Protein AF-A0A7S2F5D4-F1 (afdb_monomer_lite)

Organism: NCBI:txid3111310

Structure (mmCIF, N/CA/C/O backbone):
data_AF-A0A7S2F5D4-F1
#
_entry.id   AF-A0A7S2F5D4-F1
#
loop_
_atom_site.group_PDB
_atom_site.id
_atom_site.type_symbol
_atom_site.label_atom_id
_atom_site.label_alt_id
_atom_site.label_comp_id
_atom_site.label_asym_id
_atom_site.label_entity_id
_atom_site.label_seq_id
_atom_site.pdbx_PDB_ins_code
_atom_site.Cartn_x
_atom_site.Cartn_y
_atom_site.Cartn_z
_atom_site.occupancy
_atom_site.B_iso_or_equiv
_atom_site.auth_seq_id
_atom_site.auth_comp_id
_atom_site.auth_asym_id
_atom_site.auth_atom_id
_atom_site.pdbx_PDB_model_num
ATOM 1 N N . LYS A 1 1 ? 2.726 1.985 -36.336 1.00 44.91 1 LYS A N 1
ATOM 2 C CA . LYS A 1 1 ? 2.774 2.052 -34.855 1.00 44.91 1 LYS A CA 1
ATOM 3 C C . LYS A 1 1 ? 4.055 1.355 -34.419 1.00 44.91 1 LYS A C 1
ATOM 5 O O . LYS A 1 1 ? 4.144 0.153 -34.620 1.00 44.91 1 LYS A O 1
ATOM 10 N N . GLN A 1 2 ? 5.075 2.090 -33.969 1.00 31.06 2 GLN A N 1
ATOM 11 C CA . GLN A 1 2 ? 6.293 1.465 -33.438 1.00 31.06 2 GLN A CA 1
ATOM 12 C C . GLN A 1 2 ? 5.941 0.692 -32.156 1.00 31.06 2 GLN A C 1
ATOM 14 O O . GLN A 1 2 ? 5.149 1.206 -31.362 1.00 31.06 2 GLN A O 1
ATOM 19 N N . PRO A 1 3 ? 6.473 -0.524 -31.949 1.00 37.97 3 PRO A N 1
ATOM 20 C CA . PRO A 1 3 ? 6.294 -1.237 -30.697 1.00 37.97 3 PRO A CA 1
ATOM 21 C C . PRO A 1 3 ? 7.061 -0.472 -29.620 1.00 37.97 3 PRO A C 1
ATOM 23 O O . PRO A 1 3 ? 8.285 -0.360 -29.665 1.00 37.97 3 PRO A O 1
ATOM 26 N N . GLN A 1 4 ? 6.330 0.113 -28.677 1.00 40.66 4 GLN A N 1
ATOM 27 C CA . GLN A 1 4 ? 6.920 0.734 -27.503 1.00 40.66 4 GLN A CA 1
ATOM 28 C C . GLN A 1 4 ? 7.524 -0.406 -26.676 1.00 40.66 4 GLN A C 1
ATOM 30 O O . GLN A 1 4 ? 6.803 -1.154 -26.017 1.00 40.66 4 GLN A O 1
ATOM 35 N N . VAL A 1 5 ? 8.839 -0.601 -26.783 1.00 44.00 5 VAL A N 1
ATOM 36 C CA . VAL A 1 5 ? 9.579 -1.523 -25.921 1.00 44.00 5 VAL A CA 1
ATOM 37 C C . VAL A 1 5 ? 9.419 -0.987 -24.503 1.00 44.00 5 VAL A C 1
ATOM 39 O O . VAL A 1 5 ? 10.073 -0.021 -24.115 1.00 44.00 5 VAL A O 1
ATOM 42 N N . ARG A 1 6 ? 8.479 -1.555 -23.742 1.00 57.03 6 ARG A N 1
ATOM 43 C CA . ARG A 1 6 ? 8.318 -1.252 -22.321 1.00 57.03 6 ARG A CA 1
ATOM 44 C C . ARG A 1 6 ? 9.524 -1.835 -21.601 1.00 57.03 6 ARG A C 1
ATOM 46 O O . ARG A 1 6 ? 9.552 -3.014 -21.266 1.00 57.03 6 ARG A O 1
ATOM 53 N N . VAL A 1 7 ? 10.549 -1.011 -21.432 1.00 59.66 7 VAL A N 1
ATOM 54 C CA . VAL A 1 7 ? 11.703 -1.347 -20.603 1.00 59.66 7 VAL A CA 1
ATOM 55 C C . VAL A 1 7 ? 11.215 -1.443 -19.163 1.00 59.66 7 VAL A C 1
ATOM 57 O O . VAL A 1 7 ? 10.698 -0.459 -18.632 1.00 59.66 7 VAL A O 1
ATOM 60 N N . ASP A 1 8 ? 11.386 -2.618 -18.561 1.00 81.62 8 ASP A N 1
ATOM 61 C CA . ASP A 1 8 ? 11.043 -2.900 -17.170 1.00 81.62 8 ASP A CA 1
ATOM 62 C C . ASP A 1 8 ? 11.695 -1.864 -16.233 1.00 81.62 8 ASP A C 1
ATOM 64 O O . ASP A 1 8 ? 12.920 -1.706 -16.197 1.00 81.62 8 ASP A O 1
ATOM 68 N N . VAL A 1 9 ? 10.873 -1.127 -15.479 1.00 86.69 9 VAL A N 1
ATOM 69 C CA . VAL A 1 9 ? 11.343 -0.120 -14.512 1.00 86.69 9 VAL A CA 1
ATOM 70 C C . VAL A 1 9 ? 12.231 -0.752 -13.438 1.00 86.69 9 VAL A C 1
ATOM 72 O O . VAL A 1 9 ? 13.132 -0.094 -12.917 1.00 86.69 9 VAL A O 1
ATOM 75 N N . TRP A 1 10 ? 12.055 -2.047 -13.161 1.00 88.88 10 TRP A N 1
ATOM 76 C CA . TRP A 1 10 ? 12.799 -2.776 -12.141 1.00 88.88 10 TRP A CA 1
ATOM 77 C C . TRP A 1 10 ? 14.218 -3.161 -12.539 1.00 88.88 10 TRP A C 1
ATOM 79 O O . TRP A 1 10 ? 14.948 -3.652 -11.677 1.00 88.88 10 TRP A O 1
ATOM 89 N N . THR A 1 11 ? 14.641 -2.989 -13.793 1.00 88.06 11 THR A N 1
ATOM 90 C CA . THR A 1 11 ? 16.012 -3.313 -14.242 1.00 88.06 11 THR A CA 1
ATOM 91 C C . THR A 1 11 ? 16.885 -2.080 -14.436 1.00 88.06 11 THR A C 1
ATOM 93 O O . THR A 1 11 ? 18.058 -2.214 -14.766 1.00 88.06 11 THR A O 1
ATOM 96 N N . ARG A 1 12 ? 16.341 -0.878 -14.225 1.00 87.88 12 ARG A N 1
ATOM 97 C CA . ARG A 1 12 ? 17.074 0.374 -14.425 1.00 87.88 12 ARG A CA 1
ATOM 98 C C . ARG A 1 12 ? 17.984 0.701 -13.245 1.00 87.88 12 ARG A C 1
ATOM 100 O O . ARG A 1 12 ? 17.710 0.311 -12.107 1.00 87.88 12 ARG A O 1
ATOM 107 N N . GLU A 1 13 ? 19.045 1.446 -13.542 1.00 90.25 13 GLU A N 1
ATOM 108 C CA . GLU A 1 13 ? 19.927 2.059 -12.540 1.00 90.25 13 GLU A CA 1
ATOM 109 C C . GLU A 1 13 ? 19.258 3.244 -11.842 1.00 90.25 13 GLU A C 1
ATOM 111 O O . GLU A 1 13 ? 19.449 3.479 -10.650 1.00 90.25 13 GLU A O 1
ATOM 116 N N . GLU A 1 14 ? 18.433 3.977 -12.586 1.00 92.50 14 GLU A N 1
ATOM 117 C CA . GLU A 1 14 ? 17.700 5.126 -12.087 1.00 92.50 14 GLU A CA 1
ATOM 118 C C . GLU A 1 14 ? 16.404 5.312 -12.885 1.00 92.50 14 GLU A C 1
ATOM 120 O O . GLU A 1 14 ? 16.357 5.057 -14.093 1.00 92.50 14 GLU A O 1
ATOM 125 N N . VAL A 1 15 ? 15.349 5.769 -12.214 1.00 94.12 15 VAL A N 1
ATOM 126 C CA . VAL A 1 15 ? 14.054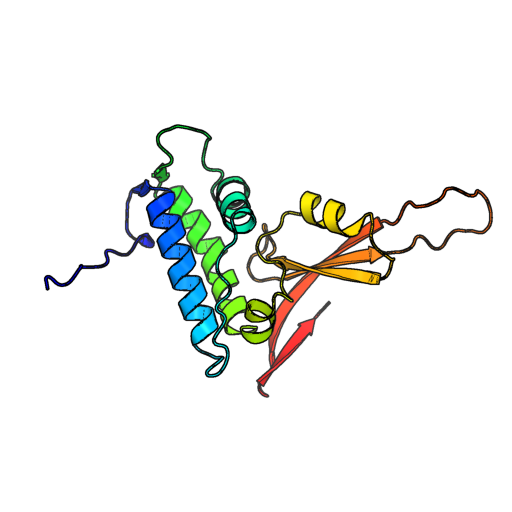 6.083 -12.832 1.00 94.12 15 VAL A CA 1
ATOM 127 C C . VAL A 1 15 ? 13.455 7.340 -12.202 1.00 94.12 15 VAL A C 1
ATOM 129 O O . VAL A 1 15 ? 13.732 7.649 -11.040 1.00 94.12 15 VAL A O 1
ATOM 132 N N . SER A 1 16 ? 12.650 8.102 -12.947 1.00 92.81 16 SER A N 1
ATOM 133 C CA . SER A 1 16 ? 11.879 9.186 -12.331 1.00 92.81 16 SER A CA 1
ATOM 134 C C . SER A 1 16 ? 10.774 8.616 -11.441 1.00 92.81 16 SER A C 1
ATOM 136 O O . SER A 1 16 ? 10.256 7.523 -11.677 1.00 92.81 16 SER A O 1
ATOM 138 N N . TRP A 1 17 ? 10.388 9.367 -10.413 1.00 93.06 17 TRP A N 1
ATOM 139 C CA . TRP A 1 17 ? 9.257 9.001 -9.565 1.00 93.06 17 TRP A CA 1
ATOM 140 C C . TRP A 1 17 ? 7.964 8.830 -10.368 1.00 93.06 17 TRP A C 1
ATOM 142 O O . TRP A 1 17 ? 7.188 7.922 -10.096 1.00 93.06 17 TRP A O 1
ATOM 152 N N . GLU A 1 18 ? 7.739 9.679 -11.366 1.00 91.88 18 GLU A N 1
ATOM 153 C CA . GLU A 1 18 ? 6.537 9.662 -12.195 1.00 91.88 18 GLU A CA 1
ATOM 154 C C . GLU A 1 18 ? 6.455 8.383 -13.038 1.00 91.88 18 GLU A C 1
ATOM 156 O O . GLU A 1 18 ? 5.402 7.753 -13.103 1.00 91.88 18 GLU A O 1
ATOM 161 N N . GLU A 1 19 ? 7.573 7.959 -13.631 1.00 92.12 19 GLU A N 1
ATOM 162 C CA . GLU A 1 19 ? 7.636 6.710 -14.391 1.00 92.12 19 GLU A CA 1
ATOM 163 C C . GLU A 1 19 ? 7.470 5.489 -13.477 1.00 92.12 19 GLU A C 1
ATOM 165 O O . GLU A 1 19 ? 6.733 4.561 -13.811 1.00 92.12 19 GLU A O 1
ATOM 170 N N . LEU A 1 20 ? 8.082 5.510 -12.289 1.00 94.19 20 LEU A N 1
ATOM 171 C CA . LEU A 1 20 ? 7.895 4.451 -11.301 1.00 94.19 20 LEU A CA 1
ATOM 172 C C . LEU A 1 20 ? 6.439 4.364 -10.823 1.00 94.19 20 LEU A C 1
ATOM 174 O O . LEU A 1 20 ? 5.887 3.272 -10.773 1.00 94.19 20 LEU A O 1
ATOM 178 N N . ALA A 1 21 ? 5.804 5.493 -10.500 1.00 93.12 21 ALA A N 1
ATOM 179 C CA . ALA A 1 21 ? 4.416 5.537 -10.040 1.00 93.12 21 ALA A CA 1
ATOM 180 C C . ALA A 1 21 ? 3.446 4.953 -11.078 1.00 93.12 21 ALA A C 1
ATOM 182 O O . ALA A 1 21 ? 2.535 4.211 -10.712 1.00 93.12 21 ALA A O 1
ATOM 183 N N . LEU A 1 22 ? 3.675 5.231 -12.366 1.00 91.75 22 LEU A N 1
ATOM 184 C CA . LEU A 1 22 ? 2.929 4.610 -13.462 1.00 91.75 22 LEU A CA 1
ATOM 185 C C . LEU A 1 22 ? 3.165 3.094 -13.520 1.00 91.75 22 LEU A C 1
ATOM 187 O O . LEU A 1 22 ? 2.205 2.336 -13.627 1.00 91.75 22 LEU A O 1
ATOM 191 N N . GLY A 1 23 ? 4.413 2.638 -13.382 1.00 93.00 23 GLY A N 1
ATOM 192 C CA . GLY A 1 23 ? 4.730 1.206 -13.340 1.00 93.00 23 GLY A CA 1
ATOM 193 C C . GLY A 1 23 ? 4.033 0.472 -12.188 1.00 93.00 23 GLY A C 1
ATOM 194 O O . GLY A 1 23 ? 3.410 -0.565 -12.404 1.00 93.00 23 GLY A O 1
ATOM 195 N N . LEU A 1 24 ? 4.060 1.046 -10.981 1.00 94.38 24 LEU A N 1
ATOM 196 C CA . LEU A 1 24 ? 3.367 0.497 -9.808 1.00 94.38 24 LEU A CA 1
ATOM 197 C C . LEU A 1 24 ? 1.853 0.419 -10.034 1.00 94.38 24 LEU A C 1
ATOM 199 O O . LEU A 1 24 ? 1.230 -0.600 -9.741 1.00 94.38 24 LEU A O 1
ATOM 203 N N . GLN A 1 25 ? 1.264 1.481 -10.588 1.00 92.31 25 GLN A N 1
ATOM 204 C CA . GLN A 1 25 ? -0.156 1.528 -10.921 1.00 92.31 25 GLN A CA 1
ATOM 205 C C . GLN A 1 25 ? -0.550 0.381 -11.860 1.00 92.31 25 GLN A C 1
ATOM 207 O O . GLN A 1 25 ? -1.551 -0.297 -11.636 1.00 92.31 25 GLN A O 1
ATOM 212 N N . GLU A 1 26 ? 0.244 0.142 -12.899 1.00 90.44 26 GLU A N 1
ATOM 213 C CA . GLU A 1 26 ? -0.023 -0.905 -13.881 1.00 90.44 26 GLU A CA 1
ATOM 214 C C . GLU A 1 26 ? 0.103 -2.315 -13.306 1.00 90.44 26 GLU A C 1
ATOM 216 O O . GLU A 1 26 ? -0.705 -3.183 -13.634 1.00 90.44 26 GLU A O 1
ATOM 221 N N . GLU A 1 27 ? 1.098 -2.563 -12.456 1.00 91.88 27 GLU A N 1
ATOM 222 C CA . GLU A 1 27 ? 1.245 -3.861 -11.793 1.00 91.88 27 GLU A CA 1
ATOM 223 C C . GLU A 1 27 ? 0.089 -4.156 -10.845 1.00 91.88 27 GLU A C 1
ATOM 225 O O . GLU A 1 27 ? -0.422 -5.275 -10.827 1.00 91.88 27 GLU A O 1
ATOM 230 N N . LEU A 1 28 ? -0.365 -3.147 -10.102 1.00 90.94 28 LEU A N 1
ATOM 231 C CA . LEU A 1 28 ? -1.496 -3.285 -9.194 1.00 90.94 28 LEU A CA 1
ATOM 232 C C . LEU A 1 28 ? -2.799 -3.574 -9.942 1.00 90.94 28 LEU A C 1
ATOM 234 O O . LEU A 1 28 ? -3.573 -4.441 -9.532 1.00 90.94 28 LEU A O 1
ATOM 238 N N . MET A 1 29 ? -3.029 -2.879 -11.061 1.00 87.56 29 MET A N 1
ATOM 239 C CA . MET A 1 29 ? -4.178 -3.148 -11.926 1.00 87.56 29 MET A CA 1
ATOM 240 C C . MET A 1 29 ? -4.148 -4.592 -12.416 1.00 87.56 29 MET A C 1
ATOM 242 O O . MET A 1 29 ? -5.099 -5.321 -12.155 1.00 87.56 29 MET A O 1
ATOM 246 N N . LYS A 1 30 ? -3.022 -5.050 -12.979 1.00 87.62 30 LYS A N 1
ATOM 247 C CA . LYS A 1 30 ? -2.865 -6.442 -13.433 1.00 87.62 30 LYS A CA 1
ATOM 248 C C . LYS A 1 30 ? -3.121 -7.460 -12.319 1.00 87.62 30 LYS A C 1
ATOM 250 O O . LYS A 1 30 ? -3.859 -8.417 -12.531 1.00 87.62 30 LYS A O 1
ATOM 255 N N . ALA A 1 31 ? -2.553 -7.243 -11.131 1.00 87.50 31 ALA A N 1
ATOM 256 C CA . ALA A 1 31 ? -2.739 -8.134 -9.983 1.00 87.50 31 ALA A CA 1
ATOM 257 C C . ALA A 1 31 ? -4.211 -8.231 -9.546 1.00 87.50 31 ALA A C 1
ATOM 259 O O . ALA A 1 31 ? -4.671 -9.288 -9.125 1.00 87.50 31 ALA A O 1
ATOM 260 N N . SER A 1 32 ? -4.959 -7.134 -9.667 1.00 83.06 32 SER A N 1
ATOM 261 C CA . SER A 1 32 ? -6.368 -7.073 -9.267 1.00 83.06 32 SER A CA 1
ATOM 262 C C . SER A 1 32 ? -7.366 -7.475 -10.369 1.00 83.06 32 SER A C 1
ATOM 264 O O . SER A 1 32 ? -8.491 -7.859 -10.057 1.00 83.06 32 SER A O 1
ATOM 266 N N . GLU A 1 33 ? -6.966 -7.409 -11.643 1.00 77.50 33 GLU A N 1
ATOM 267 C CA . GLU A 1 33 ? -7.759 -7.806 -12.819 1.00 77.50 33 GLU A CA 1
ATOM 268 C C . GLU A 1 33 ? -7.831 -9.321 -13.007 1.00 77.50 33 GLU A C 1
ATOM 270 O O . GLU A 1 33 ? -8.839 -9.831 -13.495 1.00 77.50 33 GLU A O 1
ATOM 275 N N . GLN A 1 34 ? -6.785 -10.048 -12.601 1.00 62.41 34 GLN A N 1
ATOM 276 C CA . GLN A 1 34 ? -6.632 -11.483 -12.864 1.00 62.41 34 GLN A CA 1
ATOM 277 C C . GLN A 1 34 ? -7.794 -12.342 -12.314 1.00 62.41 34 GLN A C 1
ATOM 279 O O . GLN A 1 34 ? -7.956 -13.492 -12.725 1.00 62.41 34 GLN A O 1
ATOM 284 N N . THR A 1 35 ? -8.629 -11.788 -11.429 1.00 55.75 35 THR A N 1
ATOM 285 C CA . THR A 1 35 ? -9.586 -12.561 -10.627 1.00 55.75 35 THR A CA 1
ATOM 286 C C . THR A 1 35 ? -11.020 -12.006 -10.629 1.00 55.75 35 THR A C 1
ATOM 288 O O . THR A 1 35 ? -11.932 -12.718 -10.218 1.00 55.75 35 THR A O 1
ATOM 291 N N . VAL A 1 36 ? -11.275 -10.776 -11.100 1.00 57.50 36 VAL A N 1
ATOM 292 C CA . VAL A 1 36 ? -12.625 -10.168 -11.082 1.00 57.50 36 VAL A CA 1
ATOM 293 C C . VAL A 1 36 ? -13.037 -9.778 -12.501 1.00 57.50 36 VAL A C 1
ATOM 295 O O . VAL A 1 36 ? -12.731 -8.687 -12.968 1.00 57.50 36 VAL A O 1
ATOM 298 N N . ARG A 1 37 ? -13.747 -10.677 -13.195 1.00 56.31 37 ARG A N 1
ATOM 299 C CA . ARG A 1 37 ? -14.207 -10.464 -14.583 1.00 56.31 37 ARG A CA 1
ATOM 300 C C . ARG A 1 37 ? -15.284 -9.377 -14.734 1.00 56.31 37 ARG A C 1
ATOM 302 O O . ARG A 1 37 ? -15.452 -8.866 -15.836 1.00 56.31 37 ARG A O 1
ATOM 309 N N . ASP A 1 38 ? -15.957 -8.993 -13.644 1.00 54.47 38 ASP A N 1
ATOM 310 C CA . ASP A 1 38 ? -17.217 -8.233 -13.719 1.00 54.47 38 ASP A CA 1
ATOM 311 C C . ASP A 1 38 ? -17.186 -6.821 -13.099 1.00 54.47 38 ASP A C 1
ATOM 313 O O . ASP A 1 38 ? -18.153 -6.067 -13.237 1.00 54.47 38 ASP A O 1
ATOM 317 N N . SER A 1 39 ? -16.088 -6.399 -12.460 1.00 54.53 39 SER A N 1
ATOM 318 C CA . SER A 1 39 ? -15.989 -5.035 -11.916 1.00 54.53 39 SER A CA 1
ATOM 319 C C . SER A 1 39 ? -15.444 -4.065 -12.960 1.00 54.53 39 SER A C 1
ATOM 321 O O . SER A 1 39 ? -14.254 -4.050 -13.249 1.00 54.53 39 SER A O 1
ATOM 323 N N . LYS A 1 40 ? -16.312 -3.185 -13.474 1.00 56.78 40 LYS A N 1
ATOM 324 C CA . LYS A 1 40 ? -15.930 -2.057 -14.351 1.00 56.78 40 LYS A CA 1
ATOM 325 C C . LYS A 1 40 ? -15.131 -0.956 -13.640 1.00 56.78 40 LYS A C 1
ATOM 327 O O . LYS A 1 40 ? -14.603 -0.065 -14.299 1.00 56.78 40 LYS A O 1
ATOM 332 N N . ALA A 1 41 ? -15.090 -0.972 -12.310 1.00 59.75 41 ALA A N 1
ATOM 333 C CA . ALA A 1 41 ? -14.341 -0.009 -11.518 1.00 59.75 41 ALA A CA 1
ATOM 334 C C . ALA A 1 41 ? -13.019 -0.642 -11.081 1.00 59.75 41 ALA A C 1
ATOM 336 O O . ALA A 1 41 ? -13.026 -1.575 -10.282 1.00 59.75 41 ALA A O 1
ATOM 337 N N . HIS A 1 42 ? -11.910 -0.118 -11.607 1.00 70.38 42 HIS A N 1
ATOM 338 C CA . HIS A 1 42 ? -10.569 -0.461 -11.151 1.00 70.38 42 HIS A CA 1
ATOM 339 C C . HIS A 1 42 ? -10.119 0.553 -10.107 1.00 70.38 42 HIS A C 1
ATOM 341 O O . HIS A 1 42 ? -10.060 1.756 -10.368 1.00 70.38 42 HIS A O 1
ATOM 347 N N . ARG A 1 43 ? -9.764 0.070 -8.922 1.00 83.94 43 ARG A N 1
ATOM 348 C CA . ARG A 1 43 ? -9.116 0.882 -7.909 1.00 83.94 43 ARG A CA 1
ATOM 349 C C . ARG A 1 43 ? -7.654 1.115 -8.278 1.00 83.94 43 ARG A C 1
ATOM 351 O O . ARG A 1 43 ? -6.853 0.180 -8.320 1.00 83.94 43 ARG A O 1
ATOM 358 N N . SER A 1 44 ? -7.315 2.383 -8.480 1.00 88.00 44 SER A N 1
ATOM 359 C CA . SER A 1 44 ? -5.945 2.856 -8.640 1.00 88.00 44 SER A CA 1
ATOM 360 C C . SER A 1 44 ? -5.272 3.177 -7.306 1.00 88.00 44 SER A C 1
ATOM 362 O O . SER A 1 44 ? -5.934 3.353 -6.281 1.00 88.00 44 SER A O 1
ATOM 364 N N . LEU A 1 45 ? -3.946 3.306 -7.336 1.00 91.75 45 LEU A N 1
ATOM 365 C CA . LEU A 1 45 ? -3.184 3.963 -6.285 1.00 91.75 45 LEU A CA 1
ATOM 366 C C . LEU A 1 45 ? -3.676 5.401 -6.147 1.00 91.75 45 LEU A C 1
ATOM 368 O O . LEU A 1 45 ? -3.712 6.172 -7.108 1.00 91.75 45 LEU A O 1
ATOM 372 N N . SER A 1 46 ? -4.064 5.761 -4.933 1.00 92.44 46 SER A N 1
ATOM 373 C CA . SER A 1 46 ? -4.388 7.134 -4.581 1.00 92.44 46 SER A CA 1
ATOM 374 C C . SER A 1 46 ? -3.113 7.959 -4.379 1.00 92.44 46 SER A C 1
ATOM 376 O O . SER A 1 46 ? -2.006 7.436 -4.224 1.00 92.44 46 SER A O 1
ATOM 378 N N . LEU A 1 47 ? -3.262 9.284 -4.303 1.00 91.94 47 LEU A N 1
ATOM 379 C CA . LEU A 1 47 ? -2.155 10.166 -3.928 1.00 91.94 47 LEU A CA 1
ATOM 380 C C . LEU A 1 47 ? -1.591 9.820 -2.538 1.00 91.94 47 LEU A C 1
ATOM 382 O O . LEU A 1 47 ? -0.388 9.947 -2.314 1.00 91.94 47 LEU A O 1
ATOM 386 N N . GLN A 1 48 ? -2.443 9.367 -1.614 1.00 93.56 48 GLN A N 1
ATOM 387 C CA . GLN A 1 48 ? -2.020 8.901 -0.295 1.00 93.56 48 GLN A CA 1
ATOM 388 C C . GLN A 1 48 ? -1.109 7.678 -0.415 1.00 93.56 48 GLN A C 1
ATOM 390 O O . GLN A 1 48 ? -0.036 7.661 0.187 1.00 93.56 48 GLN A O 1
ATOM 395 N N . ASP A 1 49 ? -1.498 6.704 -1.237 1.00 94.75 49 ASP A N 1
ATOM 396 C CA . ASP A 1 49 ? -0.722 5.484 -1.436 1.00 94.75 49 ASP A CA 1
ATOM 397 C C . ASP A 1 49 ? 0.668 5.791 -2.010 1.00 94.75 49 ASP A C 1
ATOM 399 O O . ASP A 1 49 ? 1.701 5.361 -1.491 1.00 94.75 49 ASP A O 1
ATOM 403 N N . LEU A 1 50 ? 0.695 6.633 -3.043 1.00 94.38 50 LEU A N 1
ATOM 404 C CA . LEU A 1 50 ? 1.919 7.114 -3.674 1.00 94.38 50 LEU A CA 1
ATOM 405 C C . LEU A 1 50 ? 2.807 7.885 -2.688 1.00 94.38 50 LEU A C 1
ATOM 407 O O . LEU A 1 50 ? 4.023 7.688 -2.660 1.00 94.38 50 LEU A O 1
ATOM 411 N N . ASN A 1 51 ? 2.221 8.730 -1.838 1.00 93.12 51 ASN A N 1
ATOM 412 C CA . ASN A 1 51 ? 2.963 9.451 -0.805 1.00 93.12 51 ASN A CA 1
ATOM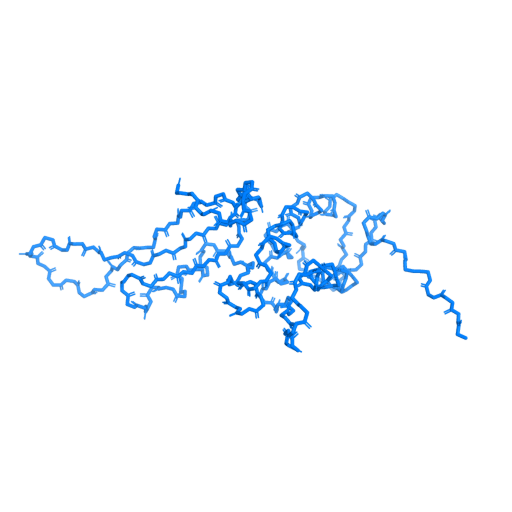 413 C C . ASN A 1 51 ? 3.539 8.514 0.259 1.00 93.12 51 ASN A C 1
ATOM 415 O O . ASN A 1 51 ? 4.677 8.726 0.691 1.00 93.12 51 ASN A O 1
ATOM 419 N N . PHE A 1 52 ? 2.799 7.482 0.663 1.00 94.88 52 PHE A N 1
ATOM 420 C CA . PHE A 1 52 ? 3.289 6.475 1.595 1.00 94.88 52 PHE A CA 1
ATOM 421 C C . PHE A 1 52 ? 4.496 5.738 1.011 1.00 94.88 52 PHE A C 1
ATOM 423 O O . PHE A 1 52 ? 5.549 5.704 1.644 1.00 94.88 52 PHE A O 1
ATOM 430 N N . ILE A 1 53 ? 4.392 5.230 -0.221 1.00 95.31 53 ILE A N 1
ATOM 431 C CA . ILE A 1 53 ? 5.501 4.541 -0.895 1.00 95.31 53 ILE A CA 1
ATOM 432 C C . ILE A 1 53 ? 6.721 5.459 -0.963 1.00 95.31 53 ILE A C 1
ATOM 434 O O . ILE A 1 53 ? 7.813 5.094 -0.519 1.00 95.31 53 ILE A O 1
ATOM 438 N N . ARG A 1 54 ? 6.516 6.686 -1.450 1.00 93.88 54 ARG A N 1
ATOM 439 C CA . ARG A 1 54 ? 7.577 7.677 -1.619 1.00 93.88 54 ARG A CA 1
ATOM 440 C C . ARG A 1 54 ? 8.304 7.977 -0.313 1.00 93.88 54 ARG A C 1
ATOM 442 O O . ARG A 1 54 ? 9.525 8.044 -0.304 1.00 93.88 54 ARG A O 1
ATOM 449 N N . THR A 1 55 ? 7.571 8.189 0.776 1.00 92.50 55 THR A N 1
ATOM 450 C CA . THR A 1 55 ? 8.147 8.727 2.020 1.00 92.50 55 THR A CA 1
ATOM 451 C C . THR A 1 55 ? 8.523 7.661 3.040 1.00 92.50 55 THR A C 1
ATOM 453 O O . THR A 1 55 ? 9.461 7.872 3.801 1.00 92.50 55 THR A O 1
ATOM 456 N N . LYS A 1 56 ? 7.822 6.524 3.071 1.00 92.44 56 LYS A N 1
ATOM 457 C CA . LYS A 1 56 ? 8.024 5.473 4.078 1.00 92.44 56 LYS A CA 1
ATOM 458 C C . LYS A 1 56 ? 8.803 4.281 3.546 1.00 92.44 56 LYS A C 1
ATOM 460 O O . LYS A 1 56 ? 9.568 3.696 4.304 1.00 92.44 56 LYS A O 1
ATOM 465 N N . ILE A 1 57 ? 8.625 3.933 2.271 1.00 93.06 57 ILE A N 1
ATOM 466 C CA . ILE A 1 57 ? 9.245 2.731 1.699 1.00 93.06 57 ILE A CA 1
ATOM 467 C C . ILE A 1 57 ? 10.591 3.064 1.066 1.00 93.06 57 ILE A C 1
ATOM 469 O O . ILE A 1 57 ? 11.606 2.503 1.465 1.00 93.06 57 ILE A O 1
ATOM 473 N N . ILE A 1 58 ? 10.617 4.006 0.120 1.00 93.44 58 ILE A N 1
ATOM 474 C CA . ILE A 1 58 ? 11.866 4.396 -0.558 1.00 93.44 58 ILE A CA 1
ATOM 475 C C . ILE A 1 58 ? 12.538 5.629 0.044 1.00 93.44 58 ILE A C 1
ATOM 477 O O . ILE A 1 58 ? 13.677 5.916 -0.307 1.00 93.44 58 ILE A O 1
ATOM 481 N N . GLN A 1 59 ? 11.841 6.349 0.932 1.00 92.00 59 GLN A N 1
ATOM 482 C CA . GLN A 1 59 ? 12.337 7.558 1.606 1.00 92.00 59 GLN A CA 1
ATOM 483 C C . GLN A 1 59 ? 12.937 8.573 0.619 1.00 92.00 59 GLN A C 1
ATOM 485 O O . GLN A 1 59 ? 14.006 9.140 0.835 1.00 92.00 59 GLN A O 1
ATOM 490 N N . LEU A 1 60 ? 12.243 8.775 -0.503 1.00 90.81 60 LEU A N 1
ATOM 491 C CA . LEU A 1 60 ? 12.696 9.637 -1.581 1.00 90.81 60 LEU A CA 1
ATOM 492 C C . LEU A 1 60 ? 12.780 11.090 -1.081 1.00 90.81 60 LEU A C 1
ATOM 494 O O . LEU A 1 60 ? 11.760 11.629 -0.631 1.00 90.81 60 LEU A O 1
ATOM 498 N N . PRO A 1 61 ? 13.949 11.747 -1.189 1.00 85.38 61 PRO A N 1
ATOM 499 C CA . PRO A 1 61 ? 14.112 13.122 -0.744 1.00 85.38 61 PRO A CA 1
ATOM 500 C C . PRO A 1 61 ? 13.173 14.088 -1.467 1.00 85.38 61 PRO A C 1
ATOM 502 O O . PRO A 1 61 ? 12.855 13.931 -2.651 1.00 85.38 61 PRO A O 1
ATOM 505 N N . ALA A 1 62 ? 12.758 15.137 -0.759 1.00 81.44 62 ALA A N 1
ATOM 506 C CA . ALA A 1 62 ? 12.071 16.255 -1.386 1.00 81.44 62 ALA A CA 1
ATOM 507 C C . ALA A 1 62 ? 13.032 16.980 -2.342 1.00 81.44 62 ALA A C 1
ATOM 509 O O . ALA A 1 62 ? 14.177 17.259 -1.997 1.00 81.44 62 ALA A O 1
ATOM 510 N N . GLY A 1 63 ? 12.568 17.299 -3.550 1.00 76.12 63 GLY A N 1
ATOM 511 C CA . GLY A 1 63 ? 13.378 18.033 -4.514 1.00 76.12 63 GLY A CA 1
ATOM 512 C C . GLY A 1 63 ? 12.771 18.089 -5.916 1.00 76.12 63 GLY A C 1
ATOM 513 O O . GLY A 1 63 ? 11.785 17.397 -6.195 1.00 76.12 63 GLY A O 1
ATOM 514 N N . PRO A 1 64 ? 13.356 18.915 -6.801 1.00 68.06 64 PRO A N 1
ATOM 515 C CA . PRO A 1 64 ? 12.881 19.111 -8.171 1.00 68.06 64 PRO A CA 1
ATOM 516 C C . PRO A 1 64 ? 13.217 17.935 -9.099 1.00 68.06 64 PRO A C 1
ATOM 518 O O . PRO A 1 64 ? 12.533 17.725 -10.094 1.00 68.06 64 PRO A O 1
ATOM 521 N N . ARG A 1 65 ? 14.248 17.141 -8.779 1.00 67.25 65 ARG A N 1
ATOM 522 C CA . ARG A 1 65 ? 14.624 15.926 -9.518 1.00 67.25 65 ARG A CA 1
ATOM 523 C C . ARG A 1 65 ? 14.375 14.705 -8.641 1.00 67.25 65 ARG A C 1
ATOM 525 O O . ARG A 1 65 ? 15.272 14.216 -7.966 1.00 67.25 65 ARG A O 1
ATOM 532 N N . ARG A 1 66 ? 13.125 14.246 -8.632 1.00 83.62 66 ARG A N 1
ATOM 533 C CA . ARG A 1 66 ? 12.671 13.064 -7.889 1.00 83.62 66 ARG A CA 1
ATOM 534 C C . ARG A 1 66 ? 13.111 11.805 -8.623 1.00 83.62 66 ARG A C 1
ATOM 536 O O . ARG A 1 66 ? 12.348 11.240 -9.403 1.00 83.62 66 ARG A O 1
ATOM 543 N N . ARG A 1 67 ? 14.367 11.415 -8.431 1.00 91.31 67 ARG A N 1
ATOM 544 C CA . ARG A 1 67 ? 14.918 10.211 -9.046 1.00 91.31 67 ARG A CA 1
ATOM 545 C C . ARG A 1 67 ? 15.123 9.111 -8.025 1.00 91.31 67 ARG A C 1
ATOM 547 O O . ARG A 1 67 ? 15.589 9.357 -6.919 1.00 91.31 67 ARG A O 1
ATOM 554 N N . VAL A 1 68 ? 14.729 7.909 -8.415 1.00 93.31 68 VAL A N 1
ATOM 555 C CA . VAL A 1 68 ? 14.766 6.707 -7.592 1.00 93.31 68 VAL A CA 1
ATOM 556 C C . VAL A 1 68 ? 15.955 5.880 -8.050 1.00 93.31 68 VAL A C 1
ATOM 558 O O . VAL A 1 68 ? 16.008 5.453 -9.203 1.00 93.31 68 VAL A O 1
ATOM 561 N N . SER A 1 69 ? 16.917 5.687 -7.153 1.00 94.12 69 SER A N 1
ATOM 562 C CA . SER A 1 69 ? 18.124 4.911 -7.430 1.00 94.12 69 SER A CA 1
ATOM 563 C C . SER A 1 69 ? 17.841 3.409 -7.479 1.00 94.12 69 SER A C 1
ATOM 565 O O . SER A 1 69 ? 16.836 2.920 -6.953 1.00 94.12 69 SER A O 1
ATOM 567 N N . ARG A 1 70 ? 18.794 2.645 -8.016 1.00 93.69 70 ARG A N 1
ATOM 568 C CA . ARG A 1 70 ? 18.791 1.178 -7.998 1.00 93.69 70 ARG A CA 1
ATOM 569 C C . ARG A 1 70 ? 18.520 0.590 -6.613 1.00 93.69 70 ARG A C 1
ATOM 571 O O . ARG A 1 70 ? 17.708 -0.322 -6.482 1.00 93.69 70 ARG A O 1
ATOM 578 N N . SER A 1 71 ? 19.173 1.109 -5.572 1.00 93.88 71 SER A N 1
ATOM 579 C CA . SER A 1 71 ? 19.011 0.606 -4.201 1.00 93.88 71 SER A CA 1
ATOM 580 C C . SER A 1 71 ? 17.599 0.844 -3.663 1.00 93.88 71 SER A C 1
ATOM 582 O O . SER A 1 71 ? 17.014 -0.055 -3.059 1.00 93.88 71 SER A O 1
ATOM 584 N N . MET A 1 72 ? 17.015 2.010 -3.951 1.00 95.38 72 MET A N 1
ATOM 585 C CA . MET A 1 72 ? 15.623 2.316 -3.618 1.00 95.38 72 MET A CA 1
ATOM 586 C C . MET A 1 72 ? 14.645 1.427 -4.394 1.00 95.38 72 MET A C 1
ATOM 588 O O . MET A 1 72 ? 13.679 0.942 -3.812 1.00 95.38 72 MET A O 1
ATOM 592 N N . LEU A 1 73 ? 14.907 1.157 -5.679 1.00 95.56 73 LEU A N 1
ATOM 593 C CA . LEU A 1 73 ? 14.096 0.239 -6.486 1.00 95.56 73 LEU A CA 1
ATOM 594 C C . LEU A 1 73 ? 14.123 -1.188 -5.938 1.00 95.56 73 LEU A C 1
ATOM 596 O O . LEU A 1 73 ? 13.080 -1.833 -5.868 1.00 95.56 73 LEU A O 1
ATOM 600 N N . VAL A 1 74 ? 15.289 -1.679 -5.514 1.00 94.06 74 VAL A N 1
ATOM 601 C CA . VAL A 1 74 ? 15.419 -3.007 -4.895 1.00 94.06 74 VAL A CA 1
ATOM 602 C C . VAL A 1 74 ? 14.651 -3.068 -3.572 1.00 94.06 74 VAL A C 1
ATOM 604 O O . VAL A 1 74 ? 13.903 -4.021 -3.346 1.00 94.06 74 VAL A O 1
ATOM 607 N N . ALA A 1 75 ? 14.786 -2.044 -2.722 1.00 94.50 75 ALA A N 1
ATOM 608 C CA . ALA A 1 75 ? 14.043 -1.950 -1.466 1.00 94.50 75 ALA A CA 1
ATOM 609 C C . ALA A 1 75 ? 12.526 -1.923 -1.707 1.00 94.50 75 ALA A C 1
ATOM 611 O O . ALA A 1 75 ? 11.783 -2.682 -1.081 1.00 94.50 75 ALA A O 1
ATOM 612 N N . LEU A 1 76 ? 12.076 -1.119 -2.675 1.00 96.50 76 LEU A N 1
ATOM 613 C CA . LEU A 1 76 ? 10.678 -1.062 -3.072 1.00 96.50 76 LEU A CA 1
ATOM 614 C C . LEU A 1 76 ? 10.185 -2.398 -3.600 1.00 96.50 76 LEU A C 1
ATOM 616 O O . LEU A 1 76 ? 9.152 -2.861 -3.146 1.00 96.50 76 LEU A O 1
ATOM 620 N N . LYS A 1 77 ? 10.908 -3.042 -4.519 1.00 95.56 77 LYS A N 1
ATOM 621 C CA . LYS A 1 77 ? 10.486 -4.314 -5.118 1.00 95.56 77 LYS A CA 1
ATOM 622 C C . LYS A 1 77 ? 10.298 -5.401 -4.062 1.00 95.56 77 LYS A C 1
ATOM 624 O O . LYS A 1 77 ? 9.325 -6.156 -4.122 1.00 95.56 77 LYS A O 1
ATOM 629 N N . LYS A 1 78 ? 11.192 -5.446 -3.067 1.00 95.25 78 LYS A N 1
ATOM 630 C CA . LYS A 1 78 ? 11.093 -6.357 -1.918 1.00 95.25 78 LYS A CA 1
ATOM 631 C C . LYS A 1 78 ? 9.825 -6.108 -1.095 1.00 95.25 78 LYS A C 1
ATOM 633 O O . LYS A 1 78 ? 9.226 -7.066 -0.618 1.00 95.25 78 LYS A O 1
ATOM 638 N N . TRP A 1 79 ? 9.412 -4.849 -0.948 1.00 96.19 79 TRP A N 1
ATOM 639 C CA . TRP A 1 79 ? 8.172 -4.481 -0.259 1.00 96.19 79 TRP A CA 1
ATOM 640 C C . TRP A 1 79 ? 6.916 -4.668 -1.125 1.00 96.19 79 TRP A C 1
ATOM 642 O O . TRP A 1 79 ? 5.875 -5.093 -0.641 1.00 96.19 79 TRP A O 1
ATOM 652 N N . TRP A 1 80 ? 7.016 -4.390 -2.419 1.00 96.50 80 TRP A N 1
ATOM 653 C CA . TRP A 1 80 ? 5.905 -4.351 -3.361 1.00 96.50 80 TRP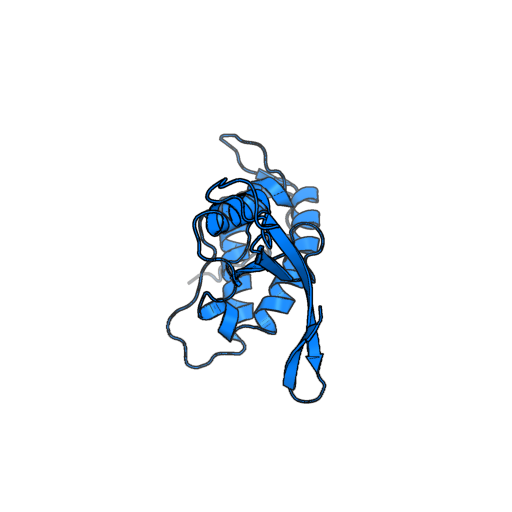 A CA 1
ATOM 654 C C . TRP A 1 80 ? 5.427 -5.743 -3.780 1.00 96.50 80 TRP A C 1
ATOM 656 O O . TRP A 1 80 ? 4.229 -5.979 -3.895 1.00 96.50 80 TRP A O 1
ATOM 666 N N . THR A 1 81 ? 6.352 -6.690 -3.957 1.00 95.56 81 THR A N 1
ATOM 667 C CA . THR A 1 81 ? 6.011 -8.046 -4.423 1.00 95.56 81 THR A CA 1
ATOM 668 C C . THR A 1 81 ? 5.016 -8.750 -3.484 1.00 95.56 81 THR A C 1
ATOM 670 O O . THR A 1 81 ? 3.996 -9.229 -3.976 1.00 95.56 81 THR A O 1
ATOM 673 N N . PRO A 1 82 ? 5.211 -8.774 -2.147 1.00 94.94 82 PRO A N 1
ATOM 674 C CA . PRO A 1 82 ? 4.225 -9.371 -1.241 1.00 94.94 82 PRO A CA 1
ATOM 675 C C . PRO A 1 82 ? 2.881 -8.627 -1.220 1.00 94.94 82 PRO A C 1
ATOM 677 O O . PRO A 1 82 ? 1.835 -9.259 -1.100 1.00 94.94 82 PRO A O 1
ATOM 680 N N . VAL A 1 83 ? 2.889 -7.302 -1.403 1.00 95.00 83 VAL A N 1
ATOM 681 C CA . VAL A 1 83 ? 1.660 -6.499 -1.505 1.00 95.00 83 VAL A CA 1
ATOM 682 C C . VAL A 1 83 ? 0.837 -6.912 -2.723 1.00 95.00 83 VAL A C 1
ATOM 684 O O . VAL A 1 83 ? -0.368 -7.132 -2.596 1.00 95.00 83 VAL A O 1
ATOM 687 N N . LEU A 1 84 ? 1.475 -7.090 -3.886 1.00 94.00 84 LEU A N 1
ATOM 688 C CA . LEU A 1 84 ? 0.799 -7.607 -5.079 1.00 94.00 84 LEU A CA 1
ATOM 689 C C . LEU A 1 84 ? 0.237 -9.014 -4.853 1.00 94.00 84 LEU A C 1
ATOM 691 O O . LEU A 1 84 ? -0.868 -9.303 -5.314 1.00 94.00 84 LEU A O 1
ATOM 695 N N . SER A 1 85 ? 0.949 -9.873 -4.117 1.00 92.75 85 SER A N 1
ATOM 696 C CA . SER A 1 85 ? 0.436 -11.199 -3.756 1.00 92.75 85 SER A CA 1
ATOM 697 C C . SER A 1 85 ? -0.861 -11.092 -2.955 1.00 92.75 85 SER A C 1
ATOM 699 O O . SER A 1 85 ? -1.843 -11.733 -3.316 1.00 92.75 85 SER A O 1
ATOM 701 N N . ILE A 1 86 ? -0.921 -10.230 -1.933 1.00 92.31 86 ILE A N 1
ATOM 702 C CA . ILE A 1 86 ? -2.154 -10.013 -1.158 1.00 92.31 86 ILE A CA 1
ATOM 703 C C . ILE A 1 86 ? -3.282 -9.490 -2.053 1.00 92.31 86 ILE A C 1
ATOM 705 O O . ILE A 1 86 ? -4.405 -9.970 -1.948 1.00 92.31 86 ILE A O 1
ATOM 709 N N . VAL A 1 87 ? -3.006 -8.538 -2.948 1.00 91.88 87 VAL A N 1
ATOM 710 C CA . VAL A 1 87 ? -4.021 -7.997 -3.875 1.00 91.88 87 VAL A CA 1
ATOM 711 C C . VAL A 1 87 ? -4.546 -9.074 -4.821 1.00 91.88 87 VAL A C 1
ATOM 713 O O . VAL A 1 87 ? -5.741 -9.110 -5.095 1.00 91.88 87 VAL A O 1
ATOM 716 N N . THR A 1 88 ? -3.680 -9.985 -5.264 1.00 90.12 88 THR A N 1
ATOM 717 C CA . THR A 1 88 ? -4.070 -11.134 -6.094 1.00 90.12 88 THR A CA 1
ATOM 718 C C . THR A 1 88 ? -4.970 -12.109 -5.325 1.00 90.12 88 THR A C 1
ATOM 720 O O . THR A 1 88 ? -5.894 -12.677 -5.906 1.00 90.12 88 THR A O 1
ATOM 723 N N . LEU A 1 89 ? -4.729 -12.287 -4.019 1.00 89.56 89 LEU A N 1
ATOM 724 C CA . LEU A 1 89 ? -5.536 -13.141 -3.135 1.00 89.56 89 LEU A CA 1
ATOM 725 C C . LEU A 1 89 ? -6.850 -12.489 -2.686 1.00 89.56 89 LEU A C 1
ATOM 727 O O . LEU A 1 89 ? -7.849 -13.179 -2.497 1.00 89.56 89 LEU A O 1
ATOM 731 N N . LEU A 1 90 ? -6.860 -11.165 -2.525 1.00 88.88 90 LEU A N 1
ATOM 732 C CA . LEU A 1 90 ? -8.001 -10.365 -2.074 1.00 88.88 90 LEU A CA 1
ATOM 733 C C . LEU A 1 90 ? -8.409 -9.290 -3.102 1.00 88.88 90 LEU A C 1
ATOM 735 O O . LEU A 1 90 ? -8.542 -8.111 -2.752 1.00 88.88 90 LEU A O 1
ATOM 739 N N . PRO A 1 91 ? -8.668 -9.663 -4.366 1.00 87.62 91 PRO A N 1
ATOM 740 C CA . PRO A 1 91 ? -8.917 -8.695 -5.427 1.00 87.62 91 PRO A CA 1
ATOM 741 C C . PRO A 1 91 ? -10.279 -8.020 -5.242 1.00 87.62 91 PRO A C 1
ATOM 743 O O . PRO A 1 91 ? -10.391 -6.815 -5.439 1.00 87.62 91 PRO A O 1
ATOM 746 N N . GLY A 1 92 ? -11.295 -8.751 -4.766 1.00 86.62 92 GLY A N 1
ATOM 747 C CA . GLY A 1 92 ? -12.602 -8.191 -4.406 1.00 86.62 92 GLY A CA 1
ATOM 748 C C . GLY A 1 92 ? -12.500 -7.119 -3.311 1.00 86.62 92 GLY A C 1
ATOM 749 O O . GLY A 1 92 ? -12.826 -5.962 -3.582 1.00 86.62 92 GLY A O 1
ATOM 750 N N . PRO A 1 93 ? -11.985 -7.450 -2.109 1.00 89.56 93 PRO A N 1
ATOM 751 C CA . PRO A 1 93 ? -11.798 -6.473 -1.034 1.00 89.56 93 PRO A CA 1
ATOM 752 C C . PRO A 1 93 ? -10.920 -5.272 -1.411 1.00 89.56 93 PRO A C 1
ATOM 754 O O . PRO A 1 93 ? -11.186 -4.152 -0.969 1.00 89.56 93 PRO A O 1
ATOM 757 N N . TRP A 1 94 ? -9.896 -5.469 -2.250 1.00 90.00 94 TRP A N 1
ATOM 758 C CA . TRP A 1 94 ? -9.108 -4.366 -2.803 1.00 90.00 94 TRP A CA 1
ATOM 759 C C . TRP A 1 94 ? -9.960 -3.439 -3.685 1.00 90.00 94 TRP A C 1
ATOM 761 O O . TRP A 1 94 ? -9.992 -2.229 -3.444 1.00 90.00 94 TRP A O 1
ATOM 771 N N . GLN A 1 95 ? -10.667 -3.999 -4.674 1.00 88.06 95 GLN A N 1
ATOM 772 C CA . GLN A 1 95 ? -11.476 -3.255 -5.648 1.00 88.06 95 GLN A CA 1
ATOM 773 C C . GLN A 1 95 ? -12.673 -2.540 -5.006 1.00 88.06 95 GLN A C 1
ATOM 775 O O . GLN A 1 95 ? -13.046 -1.442 -5.414 1.00 88.06 95 GLN A O 1
ATOM 780 N N . GLN A 1 96 ? -13.248 -3.132 -3.960 1.00 87.81 96 GLN A N 1
ATOM 781 C CA . GLN A 1 96 ? -14.383 -2.588 -3.211 1.00 87.81 96 GLN A CA 1
ATOM 782 C C . GLN A 1 96 ? -13.971 -1.623 -2.088 1.00 87.81 96 GLN A C 1
ATOM 784 O O . GLN A 1 96 ? -14.806 -1.268 -1.261 1.00 87.81 96 GLN A O 1
ATOM 789 N N . TRP A 1 97 ? -12.701 -1.199 -2.037 1.00 88.75 97 TRP A N 1
ATOM 790 C CA . TRP A 1 97 ? -12.175 -0.259 -1.033 1.00 88.75 97 TRP A CA 1
ATOM 791 C C . TRP A 1 97 ? -12.287 -0.735 0.427 1.00 88.75 97 TRP A C 1
ATOM 793 O O . TRP A 1 97 ? -12.199 0.067 1.353 1.00 88.75 97 TRP A O 1
ATOM 803 N N . GLN A 1 98 ? -12.423 -2.043 0.661 1.00 91.50 98 GLN A N 1
ATOM 804 C CA . GLN A 1 98 ? -12.438 -2.611 2.015 1.00 91.50 98 GLN A CA 1
ATOM 805 C C . GLN A 1 98 ? -11.030 -2.605 2.631 1.00 91.50 98 GLN A C 1
ATOM 807 O O . GLN A 1 98 ? -10.853 -2.362 3.827 1.00 91.50 98 GLN A O 1
ATOM 812 N N . ILE A 1 99 ? -10.003 -2.794 1.799 1.00 93.25 99 ILE A N 1
ATOM 813 C CA . ILE A 1 99 ? -8.605 -2.550 2.169 1.00 93.25 99 ILE A CA 1
ATOM 814 C C . ILE A 1 99 ? -8.312 -1.070 1.925 1.00 93.25 99 ILE A C 1
ATOM 816 O O . ILE A 1 99 ? -8.414 -0.617 0.799 1.00 93.25 99 ILE A O 1
ATOM 820 N N . HIS A 1 100 ? -7.902 -0.292 2.922 1.00 93.50 100 HIS A N 1
ATOM 821 C CA . HIS A 1 100 ? -7.637 1.147 2.757 1.00 93.50 100 HIS A CA 1
ATOM 822 C C . HIS A 1 100 ? -6.322 1.441 2.020 1.00 93.50 100 HIS A C 1
ATOM 824 O O . HIS A 1 100 ? -6.110 2.556 1.558 1.00 93.50 100 HIS A O 1
ATOM 830 N N . GLY A 1 101 ? -5.481 0.428 1.811 1.00 93.00 101 GLY A N 1
ATOM 831 C CA . GLY A 1 101 ? -4.263 0.511 1.007 1.00 93.00 101 GLY A CA 1
ATOM 832 C C . GLY A 1 101 ? -3.021 0.836 1.825 1.00 93.00 101 GLY A C 1
ATOM 833 O O . GLY A 1 101 ? -2.811 0.277 2.905 1.00 93.00 101 GLY A O 1
ATOM 834 N N . MET A 1 102 ? -2.159 1.677 1.266 1.00 94.44 102 MET A N 1
ATOM 835 C CA . MET A 1 102 ? -0.883 2.077 1.844 1.00 94.44 102 MET A CA 1
ATOM 836 C C . MET A 1 102 ? -1.098 3.257 2.791 1.00 94.44 102 MET A C 1
ATOM 838 O O . MET A 1 102 ? -1.188 4.418 2.390 1.00 94.44 102 MET A O 1
ATOM 842 N N . LEU A 1 103 ? -1.202 2.930 4.075 1.00 93.12 103 LEU A N 1
ATOM 843 C CA . LEU A 1 103 ? -1.507 3.864 5.149 1.00 93.12 103 LEU A CA 1
ATOM 844 C C . LEU A 1 103 ? -0.520 3.634 6.296 1.00 93.12 103 LEU A C 1
ATOM 846 O O . LEU A 1 103 ? -0.280 2.490 6.701 1.00 93.12 103 LEU A O 1
ATOM 850 N N . ASP A 1 104 ? 0.060 4.710 6.828 1.00 92.50 104 ASP A N 1
ATOM 851 C CA . ASP A 1 104 ? 0.899 4.604 8.018 1.00 92.50 104 ASP A CA 1
ATOM 852 C C . ASP A 1 104 ? 0.063 4.562 9.302 1.00 92.50 104 ASP A C 1
ATOM 854 O O . ASP A 1 104 ? -1.147 4.796 9.305 1.00 92.50 104 ASP A O 1
ATOM 858 N N . ARG A 1 105 ? 0.720 4.193 10.405 1.00 93.12 105 ARG A N 1
ATOM 859 C CA . ARG A 1 105 ? 0.060 4.026 11.701 1.00 93.12 105 ARG A CA 1
ATOM 860 C C . ARG A 1 105 ? -0.616 5.319 12.162 1.00 93.12 105 ARG A C 1
ATOM 862 O O . ARG A 1 105 ? -1.787 5.293 12.502 1.00 93.12 105 ARG A O 1
ATOM 869 N N . ALA A 1 106 ? 0.100 6.439 12.091 1.00 92.75 106 ALA A N 1
ATOM 870 C CA . ALA A 1 106 ? -0.401 7.730 12.549 1.00 92.75 106 ALA A CA 1
ATOM 871 C C . ALA A 1 106 ? -1.643 8.184 11.768 1.00 92.75 106 ALA A C 1
ATOM 873 O O . ALA A 1 106 ? -2.602 8.674 12.360 1.00 92.75 106 ALA A O 1
ATOM 874 N N . THR A 1 107 ? -1.659 7.985 10.448 1.00 93.06 107 THR A N 1
ATOM 875 C CA . THR A 1 107 ? -2.824 8.333 9.628 1.00 93.06 107 THR A CA 1
ATOM 876 C C . THR A 1 107 ? -4.002 7.401 9.929 1.00 93.06 107 THR A C 1
ATOM 878 O O . THR A 1 107 ? -5.139 7.860 10.004 1.00 93.06 107 THR A O 1
ATOM 881 N N . ALA A 1 108 ? -3.752 6.107 10.164 1.00 93.88 108 ALA A N 1
ATOM 882 C CA . ALA A 1 108 ? -4.791 5.172 10.604 1.00 93.88 108 ALA A CA 1
ATOM 883 C C . ALA A 1 108 ? -5.420 5.594 11.938 1.00 93.88 108 ALA A C 1
ATOM 885 O O . ALA A 1 108 ? -6.645 5.603 12.051 1.00 93.88 108 ALA A O 1
ATOM 886 N N . ASP A 1 109 ? -4.597 6.005 12.903 1.00 94.38 109 ASP A N 1
ATOM 887 C CA . ASP A 1 109 ? -5.067 6.483 14.204 1.00 94.38 109 ASP A CA 1
ATOM 888 C C . ASP A 1 109 ? -5.970 7.704 14.029 1.00 94.38 109 ASP A C 1
ATOM 890 O O . ASP A 1 109 ? -7.103 7.718 14.501 1.00 94.38 109 ASP A O 1
ATOM 894 N N . GLN A 1 110 ? -5.523 8.699 13.259 1.00 93.00 110 GLN A N 1
ATOM 895 C CA . GLN A 1 110 ? -6.302 9.910 12.983 1.00 93.00 110 GLN A CA 1
ATOM 896 C C . GLN A 1 110 ? -7.654 9.622 12.316 1.00 93.00 110 GLN A C 1
ATOM 898 O O . GLN A 1 110 ? -8.653 10.256 12.658 1.00 93.00 110 GLN A O 1
ATOM 903 N N . LEU A 1 111 ? -7.709 8.660 11.388 1.00 92.50 111 LEU A N 1
ATOM 904 C CA . LEU A 1 111 ? -8.958 8.266 10.727 1.00 92.50 111 LEU A CA 1
ATOM 905 C C . LEU A 1 111 ? -9.953 7.593 11.683 1.00 92.50 111 LEU A C 1
ATOM 907 O O . LEU A 1 111 ? -11.164 7.672 11.449 1.00 92.50 111 LEU A O 1
ATOM 911 N N . LEU A 1 112 ? -9.450 6.946 12.739 1.00 93.00 112 LEU A N 1
ATOM 912 C CA . LEU A 1 112 ? -10.235 6.173 13.696 1.00 93.00 112 LEU A CA 1
ATOM 913 C C . LEU A 1 112 ? -10.615 6.957 14.954 1.00 93.00 112 LEU A C 1
ATOM 915 O O . LEU A 1 112 ? -11.720 6.764 15.440 1.00 93.00 112 LEU A O 1
ATOM 919 N N . LEU A 1 113 ? -9.773 7.865 15.455 1.00 88.44 113 LEU A N 1
ATOM 920 C CA . LEU A 1 113 ? -9.952 8.542 16.752 1.00 88.44 113 LEU A CA 1
ATOM 921 C C . LEU A 1 113 ? -11.286 9.297 16.913 1.00 88.44 113 LEU A C 1
ATOM 923 O O . LEU A 1 113 ? -11.759 9.462 18.031 1.00 88.44 113 LEU A O 1
ATOM 927 N N . ASN A 1 114 ? -11.925 9.700 15.811 1.00 83.75 114 ASN A N 1
ATOM 928 C CA . ASN A 1 114 ? -13.227 10.383 15.814 1.00 83.75 114 ASN A CA 1
ATOM 929 C C . ASN A 1 114 ? -14.400 9.475 15.397 1.00 83.75 114 ASN A C 1
ATOM 931 O O . ASN A 1 114 ? -15.460 9.959 14.992 1.00 83.75 114 ASN A O 1
ATOM 935 N N . ARG A 1 115 ? -14.209 8.153 15.414 1.00 90.56 115 ARG A N 1
ATOM 936 C CA . ARG A 1 115 ? -15.214 7.158 15.015 1.00 90.56 115 ARG A CA 1
ATOM 937 C C . ARG A 1 115 ? -15.823 6.469 16.230 1.00 90.56 115 ARG A C 1
ATOM 939 O O . ARG A 1 115 ? -15.413 6.675 17.368 1.00 90.56 115 ARG A O 1
ATOM 946 N N . GLN A 1 116 ? -16.847 5.657 15.987 1.00 89.88 116 GLN A N 1
ATOM 947 C CA . GLN A 1 116 ? -17.439 4.845 17.044 1.00 89.88 116 GLN A CA 1
ATOM 948 C C . GLN A 1 116 ? -16.497 3.684 17.407 1.00 89.88 116 GLN A C 1
ATOM 950 O O . GLN A 1 116 ? -15.915 3.082 16.500 1.00 89.88 116 GLN A O 1
ATOM 955 N N . PRO A 1 117 ? -16.349 3.334 18.697 1.00 90.75 117 PRO A N 1
ATOM 956 C CA . PRO A 1 117 ? -15.623 2.133 19.098 1.00 90.75 117 PRO A CA 1
ATOM 957 C C . PRO A 1 117 ? -16.132 0.888 18.363 1.00 90.75 117 PRO A C 1
ATOM 959 O O . PRO A 1 117 ? -17.329 0.762 18.112 1.00 90.75 117 PRO A O 1
ATOM 962 N N . GLY A 1 118 ? -15.220 -0.010 18.003 1.00 88.62 118 GLY A N 1
ATOM 963 C CA . GLY A 1 118 ? -15.475 -1.140 17.108 1.00 88.62 118 GLY A CA 1
ATOM 964 C C . GLY A 1 118 ? -15.294 -0.811 15.622 1.00 88.62 118 GLY A C 1
ATOM 965 O O . GLY A 1 118 ? -15.246 -1.728 14.807 1.00 88.62 118 GLY A O 1
ATOM 966 N N . THR A 1 119 ? -15.138 0.466 15.246 1.00 93.44 119 THR A N 1
ATOM 967 C CA . THR A 1 119 ? -14.744 0.831 13.875 1.00 93.44 119 THR A CA 1
ATOM 968 C C . THR A 1 119 ? -13.321 0.351 13.606 1.00 93.44 119 THR A C 1
ATOM 970 O O . THR A 1 119 ? -12.426 0.553 14.430 1.00 93.44 119 THR A O 1
ATOM 973 N N . PHE A 1 120 ? -13.103 -0.239 12.432 1.00 95.06 120 PHE A N 1
ATOM 974 C CA . PHE A 1 120 ? -11.797 -0.728 12.014 1.00 95.06 120 PHE A CA 1
ATOM 975 C C . PHE A 1 120 ? -11.491 -0.400 10.553 1.00 95.06 120 PHE A C 1
ATOM 977 O O . PHE A 1 120 ? -12.380 -0.082 9.763 1.00 95.06 120 PHE A O 1
ATOM 984 N N . LEU A 1 121 ? -10.214 -0.504 10.195 1.00 95.88 121 LEU A N 1
ATOM 985 C CA . LEU A 1 121 ? -9.739 -0.451 8.817 1.00 95.88 121 LEU A CA 1
ATOM 986 C C . LEU A 1 121 ? -8.623 -1.468 8.584 1.00 95.88 121 LEU A C 1
ATOM 988 O O . LEU A 1 121 ? -7.864 -1.799 9.497 1.00 95.88 121 LEU A O 1
ATOM 992 N N . PHE A 1 122 ? -8.500 -1.917 7.337 1.00 96.12 122 PHE A N 1
ATOM 993 C CA . PHE A 1 122 ? -7.391 -2.748 6.874 1.00 96.12 122 PHE A CA 1
ATOM 994 C C . PHE A 1 122 ? -6.372 -1.901 6.120 1.00 96.12 122 PHE A C 1
ATOM 996 O O . PHE A 1 122 ? -6.747 -1.104 5.264 1.00 96.12 122 PHE A O 1
ATOM 1003 N N . ARG A 1 123 ? -5.080 -2.106 6.361 1.00 95.88 123 ARG A N 1
ATOM 1004 C CA . ARG A 1 123 ? -3.993 -1.450 5.613 1.00 95.88 123 ARG A CA 1
ATOM 1005 C C . ARG A 1 123 ? -2.830 -2.403 5.382 1.00 95.88 123 ARG A C 1
ATOM 1007 O O . ARG A 1 123 ? -2.649 -3.337 6.154 1.00 95.88 123 ARG A O 1
ATOM 1014 N N . PHE A 1 124 ? -2.011 -2.154 4.367 1.00 96.00 124 PHE A N 1
ATOM 1015 C CA . PHE A 1 124 ? -0.758 -2.896 4.210 1.00 96.00 124 PHE A CA 1
ATOM 1016 C C . PHE A 1 124 ? 0.228 -2.533 5.322 1.00 96.00 124 PHE A C 1
ATOM 1018 O O . PHE A 1 124 ? 0.338 -1.370 5.729 1.00 96.00 124 PHE A O 1
ATOM 1025 N N . SER A 1 125 ? 0.967 -3.524 5.816 1.00 94.00 125 SER A N 1
ATOM 1026 C CA . SER A 1 125 ? 2.045 -3.270 6.766 1.00 94.00 125 SER A CA 1
ATOM 1027 C C . SER A 1 125 ? 3.258 -2.656 6.059 1.00 94.00 125 SER A C 1
ATOM 1029 O O . SER A 1 125 ? 3.793 -3.199 5.093 1.00 94.00 125 SER A O 1
ATOM 1031 N N . GLY A 1 126 ? 3.735 -1.517 6.565 1.00 92.25 126 GLY A N 1
ATOM 1032 C CA . GLY A 1 126 ? 4.954 -0.883 6.057 1.00 92.25 126 GLY A CA 1
ATOM 1033 C C . GLY A 1 126 ? 6.226 -1.678 6.365 1.00 92.25 126 GLY A C 1
ATOM 1034 O O . GLY A 1 126 ? 7.167 -1.642 5.582 1.00 92.25 126 GLY A O 1
ATOM 1035 N N . SER A 1 127 ? 6.257 -2.410 7.483 1.00 92.12 127 SER A N 1
ATOM 1036 C CA . SER A 1 127 ? 7.433 -3.167 7.933 1.00 92.12 127 SER A CA 1
ATOM 1037 C C . SER A 1 127 ? 7.387 -4.651 7.568 1.00 92.12 127 SER A C 1
ATOM 1039 O O . SER A 1 127 ? 8.440 -5.266 7.426 1.00 92.12 127 SER A O 1
ATOM 1041 N N . GLN A 1 128 ? 6.191 -5.225 7.414 1.00 93.19 128 GLN A N 1
ATOM 1042 C CA . GLN A 1 128 ? 5.994 -6.644 7.106 1.00 93.19 128 GLN A CA 1
ATOM 1043 C C . GLN A 1 128 ? 5.013 -6.802 5.928 1.00 93.19 128 GLN A C 1
ATOM 1045 O O . GLN A 1 128 ? 3.854 -7.142 6.146 1.00 93.19 128 GLN A O 1
ATOM 1050 N N . PRO A 1 129 ? 5.438 -6.506 4.686 1.00 92.25 129 PRO A N 1
ATOM 1051 C CA . PRO A 1 129 ? 4.566 -6.365 3.507 1.00 92.25 129 PRO A CA 1
ATOM 1052 C C . PRO A 1 129 ? 3.721 -7.597 3.151 1.00 92.25 129 PRO A C 1
ATOM 1054 O O . PRO A 1 129 ? 2.778 -7.480 2.376 1.00 92.25 129 PRO A O 1
ATOM 1057 N N . GLN A 1 130 ? 4.055 -8.768 3.694 1.00 92.00 130 GLN A N 1
ATOM 1058 C CA . GLN A 1 130 ? 3.284 -10.003 3.555 1.00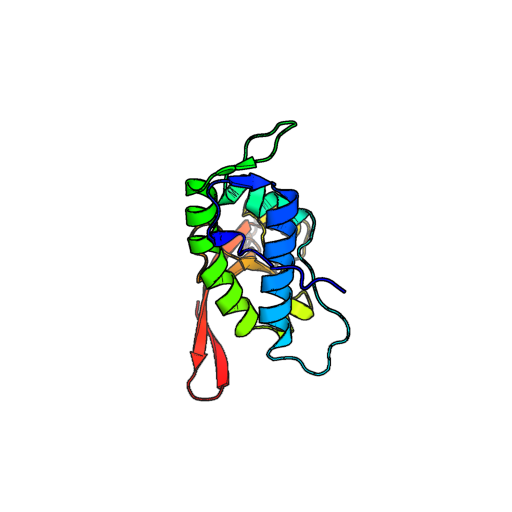 92.00 130 GLN A CA 1
ATOM 1059 C C . GLN A 1 130 ? 2.061 -10.084 4.490 1.00 92.00 130 GLN A C 1
ATOM 1061 O O . GLN A 1 130 ? 1.275 -11.019 4.379 1.00 92.00 130 GLN A O 1
ATOM 1066 N N . PHE A 1 131 ? 1.877 -9.103 5.378 1.00 93.31 131 PHE A N 1
ATOM 1067 C CA . PHE A 1 131 ? 0.747 -9.014 6.299 1.00 93.31 131 PHE A CA 1
ATOM 1068 C C . PHE A 1 131 ? -0.122 -7.786 6.013 1.00 93.31 131 PHE A C 1
ATOM 1070 O O . PHE A 1 131 ? 0.362 -6.698 5.667 1.00 93.31 131 PHE A O 1
ATOM 1077 N N . LEU A 1 132 ? -1.421 -7.943 6.260 1.00 95.00 132 LEU A N 1
ATOM 1078 C CA . LEU A 1 132 ? -2.323 -6.818 6.482 1.00 95.00 132 LEU A CA 1
ATOM 1079 C C . LEU A 1 132 ? -2.272 -6.398 7.950 1.00 95.00 132 LEU A C 1
ATOM 1081 O O . LEU A 1 132 ? -1.897 -7.167 8.826 1.00 95.00 132 LEU A O 1
ATOM 1085 N N . VAL A 1 133 ? -2.653 -5.159 8.223 1.00 96.06 133 VAL A N 1
ATOM 1086 C CA . VAL A 1 133 ? -2.872 -4.660 9.577 1.00 96.06 133 VAL A CA 1
ATOM 1087 C C . VAL A 1 133 ? -4.335 -4.296 9.726 1.00 96.06 133 VAL A C 1
ATOM 1089 O O . VAL A 1 133 ? -4.837 -3.468 8.962 1.00 96.06 133 VAL A O 1
ATOM 1092 N N . ILE A 1 134 ? -4.987 -4.851 10.742 1.00 96.19 134 ILE A N 1
ATOM 1093 C CA . ILE A 1 134 ? -6.278 -4.368 11.227 1.00 96.19 134 ILE A CA 1
ATOM 1094 C C . ILE A 1 134 ? -5.995 -3.294 12.262 1.00 96.19 134 ILE A C 1
ATOM 1096 O O . ILE A 1 134 ? -5.331 -3.557 13.260 1.00 96.19 134 ILE A O 1
ATOM 1100 N N . SER A 1 135 ? -6.460 -2.076 12.007 1.00 95.31 135 SER A N 1
ATOM 1101 C CA . SER A 1 135 ? -6.452 -1.006 13.006 1.00 95.31 135 SER A CA 1
ATOM 1102 C C . SER A 1 135 ? -7.871 -0.854 13.539 1.00 95.31 135 SER A C 1
ATOM 1104 O O . SER A 1 135 ? -8.773 -0.634 12.734 1.00 95.31 135 SER A O 1
ATOM 1106 N N . VAL A 1 136 ? -8.076 -1.008 14.847 1.00 94.62 136 VAL A N 1
ATOM 1107 C CA . VAL A 1 136 ? -9.404 -1.023 15.487 1.00 94.62 136 VAL A CA 1
ATOM 1108 C C . VAL A 1 136 ? -9.443 0.030 16.581 1.00 94.62 136 VAL A C 1
ATOM 1110 O O . VAL A 1 136 ? -8.545 0.066 17.419 1.00 94.62 136 VAL A O 1
ATOM 1113 N N . LEU A 1 137 ? -10.478 0.871 16.597 1.00 93.12 137 LEU A N 1
ATOM 1114 C CA . LEU A 1 137 ? -10.739 1.742 17.738 1.00 93.12 137 LEU A CA 1
ATOM 1115 C C . LEU A 1 137 ? -11.415 0.935 18.848 1.00 93.12 137 LEU A C 1
ATOM 1117 O O . LEU A 1 137 ? -12.580 0.558 18.723 1.00 93.12 137 LEU A O 1
ATOM 1121 N N . GLU A 1 138 ? -10.716 0.721 19.951 1.00 88.75 138 GLU A N 1
ATOM 1122 C CA . GLU A 1 138 ? -11.269 0.076 21.133 1.00 88.75 138 GLU A CA 1
ATOM 1123 C C . GLU A 1 138 ? -11.825 1.103 22.117 1.00 88.75 138 GLU A C 1
ATOM 1125 O O . GLU A 1 138 ? -11.336 2.230 22.264 1.00 88.75 138 GLU A O 1
ATOM 1130 N N . ARG A 1 139 ? -12.888 0.700 22.816 1.00 80.00 139 ARG A N 1
ATOM 1131 C CA . ARG A 1 139 ? -13.404 1.466 23.944 1.00 80.00 139 ARG A CA 1
ATOM 1132 C C . ARG A 1 139 ? -12.548 1.123 25.152 1.00 80.00 139 ARG A C 1
ATOM 1134 O O . ARG A 1 139 ? -12.412 -0.050 25.487 1.00 80.00 139 ARG A O 1
ATOM 1141 N N . HIS A 1 140 ? -12.061 2.133 25.862 1.00 67.56 140 HIS A N 1
ATOM 1142 C CA . HIS A 1 140 ? -11.697 1.902 27.250 1.00 67.56 140 HIS A CA 1
ATOM 1143 C C . HIS A 1 140 ? -12.982 1.533 27.993 1.00 67.56 140 HIS A C 1
ATOM 1145 O O . HIS A 1 140 ? -13.918 2.334 28.055 1.00 67.56 140 HIS A O 1
ATOM 1151 N N . SER A 1 141 ? -13.055 0.311 28.521 1.00 50.09 141 SER A N 1
ATOM 1152 C CA . SER A 1 141 ? -14.020 -0.007 29.570 1.00 50.09 141 SER A CA 1
ATOM 1153 C C . SER A 1 141 ? -13.694 0.904 30.747 1.00 50.09 141 SER A C 1
ATOM 1155 O O . SER A 1 141 ? -12.732 0.669 31.473 1.00 50.09 141 SER A O 1
ATOM 1157 N N . ALA A 1 142 ? -14.430 2.005 30.876 1.00 48.53 142 ALA A N 1
ATOM 1158 C CA . ALA A 1 142 ? -14.290 2.888 32.015 1.00 48.53 142 ALA A CA 1
ATOM 1159 C C . ALA A 1 142 ? -14.689 2.107 33.272 1.00 48.53 142 ALA A C 1
ATOM 1161 O O . ALA A 1 142 ? -15.815 1.618 33.386 1.00 48.53 142 ALA A O 1
ATOM 1162 N N . VAL A 1 143 ? -13.756 2.009 34.217 1.00 49.16 143 VAL A N 1
ATOM 1163 C CA . VAL A 1 143 ? -14.093 1.899 35.637 1.00 49.16 143 VAL A CA 1
ATOM 1164 C C . VAL A 1 143 ? -15.053 3.062 35.949 1.00 49.16 143 VAL A C 1
ATOM 1166 O O . VAL A 1 143 ? -14.821 4.167 35.450 1.00 49.16 143 VAL A O 1
ATOM 1169 N N . PRO A 1 144 ? -16.152 2.847 36.691 1.00 44.47 144 PRO A N 1
ATOM 1170 C CA . PRO A 1 144 ? -17.196 3.849 36.867 1.00 44.47 144 PRO A CA 1
ATOM 1171 C C . PRO A 1 144 ? -16.780 4.906 37.896 1.00 44.47 144 PRO A C 1
ATOM 1173 O O . PRO A 1 144 ? -17.347 4.972 38.973 1.00 44.47 144 PRO A O 1
ATOM 1176 N N . GLU A 1 145 ? -15.789 5.736 37.587 1.00 40.91 145 GLU A N 1
ATOM 1177 C CA . GLU A 1 145 ? -15.593 7.029 38.242 1.00 40.91 145 GLU A CA 1
ATOM 1178 C C . GLU A 1 145 ? -14.627 7.873 37.405 1.00 40.91 145 GLU A C 1
ATOM 1180 O O . GLU A 1 145 ? -13.587 7.397 36.965 1.00 40.91 145 GLU A O 1
ATOM 1185 N N . VAL A 1 146 ? -14.980 9.141 37.207 1.00 43.66 146 VAL A N 1
ATOM 1186 C CA . VAL A 1 146 ? -14.318 10.155 36.368 1.00 43.66 146 VAL A CA 1
ATOM 1187 C C . VAL A 1 146 ? -14.767 10.167 34.900 1.00 43.66 146 VAL A C 1
ATOM 1189 O O . VAL A 1 146 ? -14.270 9.479 34.011 1.00 43.66 146 VAL A O 1
ATOM 1192 N N . THR A 1 147 ? -15.713 11.068 34.653 1.00 40.72 147 THR A N 1
ATOM 1193 C CA . THR A 1 147 ? -16.233 11.515 33.363 1.00 40.72 147 THR A CA 1
ATOM 1194 C C . THR A 1 147 ? -15.144 12.228 32.548 1.00 40.72 147 THR A C 1
ATOM 1196 O O . THR A 1 147 ? -15.141 13.449 32.424 1.00 40.72 147 THR A O 1
ATOM 1199 N N . VAL A 1 148 ? -14.207 11.483 31.959 1.00 44.25 148 VAL A N 1
ATOM 1200 C CA . VAL A 1 148 ? -13.449 11.973 30.799 1.00 44.25 148 VAL A CA 1
ATOM 1201 C C . VAL A 1 148 ? -14.149 11.449 29.555 1.00 44.25 148 VAL A C 1
ATOM 1203 O O . VAL A 1 148 ? -14.081 10.267 29.222 1.00 44.25 148 VAL A O 1
ATOM 1206 N N . GLN A 1 149 ? -14.871 12.331 28.868 1.00 44.28 149 GLN A N 1
ATOM 1207 C CA . GLN A 1 149 ? -15.354 12.038 27.526 1.00 44.28 149 GLN A CA 1
ATOM 1208 C C . GLN A 1 149 ? -14.151 11.731 26.615 1.00 44.28 149 GLN A C 1
ATOM 1210 O O . GLN A 1 149 ? -13.326 12.600 26.360 1.00 44.28 149 GLN A O 1
ATOM 1215 N N . GLY A 1 150 ? -14.089 10.507 26.084 1.00 50.94 150 GLY A N 1
ATOM 1216 C CA . GLY A 1 150 ? -13.636 10.302 24.705 1.00 50.94 150 GLY A CA 1
ATOM 1217 C C . GLY A 1 150 ? -12.167 9.966 24.428 1.00 50.94 150 GLY A C 1
ATOM 1218 O O . GLY A 1 150 ? -11.683 10.361 23.375 1.00 50.94 150 GLY A O 1
ATOM 1219 N N . ALA A 1 151 ? -11.464 9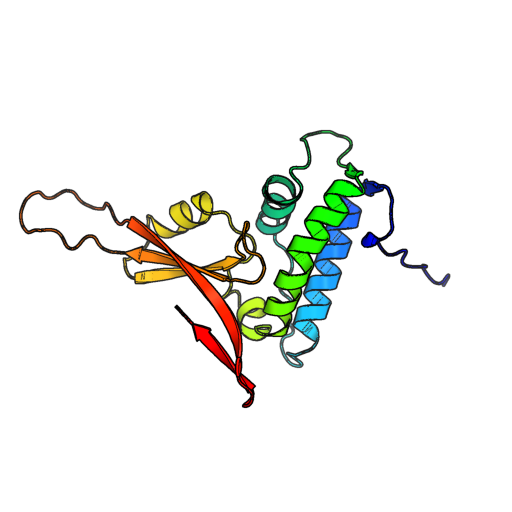.201 25.266 1.00 59.44 151 ALA A N 1
ATOM 1220 C CA . ALA A 1 151 ? -10.178 8.611 24.862 1.00 59.44 151 ALA A CA 1
ATOM 1221 C C . ALA A 1 151 ? -10.353 7.120 24.520 1.00 59.44 151 ALA A C 1
ATOM 1223 O O . ALA A 1 151 ? -10.271 6.262 25.394 1.00 59.44 151 ALA A O 1
ATOM 1224 N N . GLY A 1 152 ? -10.662 6.804 23.260 1.0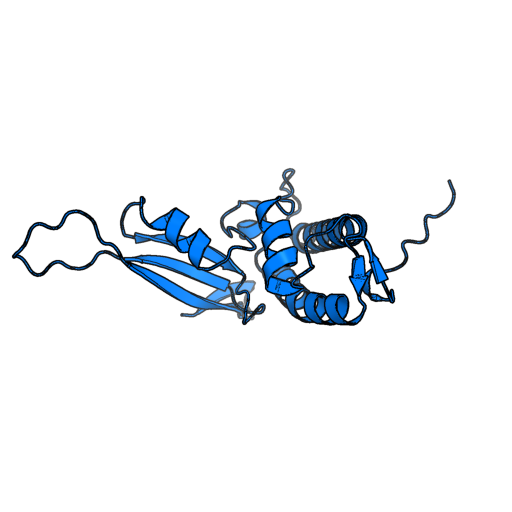0 70.69 152 GLY A N 1
ATOM 1225 C CA . GLY A 1 152 ? -10.483 5.446 22.731 1.00 70.69 152 GLY A CA 1
ATOM 1226 C C . GLY A 1 152 ? -9.017 5.215 22.358 1.00 70.69 152 GLY A C 1
ATOM 1227 O O . GLY A 1 152 ? -8.315 6.165 22.013 1.00 70.69 152 GLY A O 1
ATOM 1228 N N . THR A 1 153 ? -8.545 3.972 22.418 1.00 86.38 153 THR A N 1
ATOM 1229 C CA . THR A 1 153 ? -7.204 3.599 21.936 1.00 86.38 153 THR A CA 1
ATOM 1230 C C . THR A 1 153 ? -7.318 2.815 20.643 1.00 86.38 153 THR A C 1
ATOM 1232 O O . THR A 1 153 ? -8.250 2.036 20.454 1.00 86.38 153 THR A O 1
ATOM 1235 N N . VAL A 1 154 ? -6.382 3.042 19.723 1.00 89.56 154 VAL A N 1
ATOM 1236 C CA . VAL A 1 154 ? -6.322 2.284 18.475 1.00 89.56 154 VAL A CA 1
ATOM 1237 C C . VAL A 1 154 ? -5.347 1.127 18.648 1.00 89.56 154 VAL A C 1
ATOM 1239 O O . VAL A 1 154 ? -4.154 1.333 18.886 1.00 89.56 154 VAL A O 1
ATOM 1242 N N . GLN A 1 155 ? -5.862 -0.094 18.529 1.00 92.62 155 GLN A N 1
ATOM 1243 C CA . GLN A 1 155 ? -5.052 -1.306 18.461 1.00 92.62 155 GLN A CA 1
ATOM 1244 C C . GLN A 1 155 ? -4.680 -1.608 17.013 1.00 92.62 155 GLN A C 1
ATOM 1246 O O . GLN A 1 155 ? -5.459 -1.342 16.096 1.00 92.62 155 GLN A O 1
ATOM 1251 N N . HIS A 1 156 ? -3.499 -2.194 16.803 1.00 92.69 156 HIS A N 1
ATOM 1252 C CA . HIS A 1 156 ? -3.055 -2.653 15.487 1.00 92.69 156 HIS A CA 1
ATOM 1253 C C . HIS A 1 156 ? -2.623 -4.109 15.553 1.00 92.69 156 HIS A C 1
ATOM 1255 O O . HIS A 1 156 ? -1.657 -4.434 16.241 1.00 92.69 156 HIS A O 1
ATOM 1261 N N . VAL A 1 157 ? -3.296 -4.953 14.783 1.00 93.69 157 VAL A N 1
ATOM 1262 C CA . VAL A 1 157 ? -3.049 -6.395 14.733 1.00 93.69 157 VAL A CA 1
ATOM 1263 C C . VAL A 1 157 ? -2.557 -6.761 13.341 1.00 93.69 157 VAL A C 1
ATOM 1265 O O . VAL A 1 157 ? -3.153 -6.340 12.349 1.00 93.69 157 VAL A O 1
ATOM 1268 N N . LEU A 1 158 ? -1.448 -7.495 13.263 1.00 92.50 158 LEU A N 1
ATOM 1269 C CA . LEU A 1 158 ? -0.956 -8.056 12.007 1.00 92.50 158 LEU A CA 1
ATOM 1270 C C . LEU A 1 158 ? -1.759 -9.302 11.669 1.00 92.50 158 LEU A C 1
ATOM 1272 O O . LEU A 1 158 ? -2.012 -10.122 12.535 1.00 92.50 158 LEU A O 1
ATOM 1276 N N . VAL A 1 159 ? -2.118 -9.439 10.402 1.00 90.56 159 VAL A N 1
ATOM 1277 C CA . VAL A 1 159 ? -2.911 -10.549 9.896 1.00 90.56 159 VAL A CA 1
ATOM 1278 C C . VAL A 1 159 ? -2.216 -11.145 8.699 1.00 90.56 159 VAL A C 1
ATOM 1280 O O . VAL A 1 159 ? -1.914 -10.447 7.723 1.00 90.56 159 VAL A O 1
ATOM 1283 N N . GLU A 1 160 ? -1.983 -12.449 8.774 1.00 88.31 160 GLU A N 1
ATOM 1284 C CA . GLU A 1 160 ? -1.472 -13.213 7.649 1.00 88.31 160 GLU A CA 1
ATOM 1285 C C . GLU A 1 160 ? -2.604 -13.509 6.668 1.00 88.31 160 GLU A C 1
ATOM 1287 O O . GLU A 1 160 ? -3.686 -13.948 7.060 1.00 88.31 160 GLU A O 1
ATOM 1292 N N . VAL A 1 161 ? -2.350 -13.270 5.383 1.00 84.06 161 VAL A N 1
ATOM 1293 C CA . VAL A 1 161 ? -3.291 -13.602 4.314 1.00 84.06 161 VAL A CA 1
ATOM 1294 C C . VAL A 1 161 ? -2.794 -14.868 3.636 1.00 84.06 161 VAL A C 1
ATOM 1296 O O . VAL A 1 161 ? -1.844 -14.830 2.855 1.00 84.06 161 VAL A O 1
ATOM 1299 N N . THR A 1 162 ? -3.443 -15.993 3.924 1.00 78.31 162 THR A N 1
ATOM 1300 C CA . THR A 1 162 ? -3.112 -17.287 3.318 1.00 78.31 162 THR A CA 1
ATOM 1301 C C . THR A 1 162 ? -4.292 -17.840 2.527 1.00 78.31 162 THR A C 1
ATOM 1303 O O . THR A 1 162 ? -5.458 -17.533 2.789 1.00 78.31 162 THR A O 1
ATOM 1306 N N . THR A 1 163 ? -3.986 -18.655 1.518 1.00 65.62 163 THR A N 1
ATOM 1307 C CA . THR A 1 163 ? -4.999 -19.458 0.832 1.00 65.62 163 THR A CA 1
ATOM 1308 C C . THR A 1 163 ? -5.144 -20.776 1.569 1.00 65.62 163 THR A C 1
ATOM 1310 O O . THR A 1 163 ? -4.165 -21.497 1.757 1.00 65.62 163 THR A O 1
ATOM 1313 N N . ASN A 1 164 ? -6.363 -21.112 1.988 1.00 54.38 164 ASN A N 1
ATOM 1314 C CA . ASN A 1 164 ? -6.652 -22.484 2.377 1.00 54.38 164 ASN A CA 1
ATOM 1315 C C . ASN A 1 164 ? -6.813 -23.326 1.102 1.00 54.38 164 ASN A C 1
ATOM 1317 O O . ASN A 1 164 ? -7.276 -22.814 0.078 1.00 54.38 164 ASN A O 1
ATOM 1321 N N . ARG A 1 165 ? -6.444 -24.614 1.148 1.00 48.12 165 ARG A N 1
ATOM 1322 C CA . ARG A 1 165 ? -6.483 -25.526 -0.020 1.00 48.12 165 ARG A CA 1
ATOM 1323 C C . ARG A 1 165 ? -7.874 -25.662 -0.673 1.00 48.12 165 ARG A C 1
ATOM 1325 O O . ARG A 1 165 ? -7.947 -26.138 -1.798 1.00 48.12 165 ARG A O 1
ATOM 1332 N N . ASP A 1 166 ? -8.924 -25.150 -0.027 1.00 46.28 166 ASP A N 1
ATOM 1333 C CA . ASP A 1 166 ? -10.316 -25.141 -0.493 1.00 46.28 166 ASP A CA 1
ATOM 1334 C C . ASP A 1 166 ? -10.811 -23.771 -1.017 1.00 46.28 166 ASP A C 1
ATOM 1336 O O . ASP A 1 166 ? -12.009 -23.519 -1.096 1.00 46.28 166 ASP A O 1
ATOM 1340 N N . SER A 1 167 ? -9.910 -22.875 -1.436 1.00 41.50 167 SER A N 1
ATOM 1341 C CA . SER A 1 167 ? -10.234 -21.569 -2.062 1.00 41.50 167 SER A CA 1
ATOM 1342 C C . SER A 1 167 ? -10.837 -20.494 -1.139 1.00 41.50 167 SER A C 1
ATOM 1344 O O . SER A 1 167 ? -11.215 -19.424 -1.615 1.00 41.50 167 SER A O 1
ATOM 1346 N N . SER A 1 168 ? -10.889 -20.713 0.176 1.00 42.59 168 SER A N 1
ATOM 1347 C CA . SER A 1 168 ? -11.239 -19.673 1.155 1.00 42.59 168 SER A CA 1
ATOM 1348 C C . SER A 1 168 ? -9.987 -18.949 1.665 1.00 42.59 168 SER A C 1
ATOM 1350 O O . SER A 1 168 ? -9.025 -19.603 2.078 1.00 42.59 168 SER A O 1
ATOM 1352 N N . VAL A 1 169 ? -10.003 -17.614 1.689 1.00 49.56 169 VAL A N 1
ATOM 1353 C CA . VAL A 1 169 ? -8.961 -16.809 2.348 1.00 49.56 169 VAL A CA 1
ATOM 1354 C C . VAL A 1 169 ? -9.259 -16.731 3.843 1.00 49.56 169 VAL A C 1
ATOM 1356 O O . VAL A 1 169 ? -10.352 -16.320 4.231 1.00 49.56 169 VAL A O 1
ATOM 1359 N N . ALA A 1 170 ? -8.295 -17.124 4.676 1.00 47.84 170 ALA A N 1
ATOM 1360 C CA . ALA A 1 170 ? -8.379 -16.991 6.128 1.00 47.84 170 ALA A CA 1
ATOM 1361 C C . ALA A 1 170 ? -7.538 -15.795 6.602 1.00 47.84 170 ALA A C 1
ATOM 1363 O O . ALA A 1 170 ? -6.405 -15.608 6.161 1.00 47.84 170 ALA A O 1
ATOM 1364 N N . ILE A 1 171 ? -8.119 -14.995 7.497 1.00 50.94 171 ILE A N 1
ATOM 1365 C CA . ILE A 1 171 ? -7.480 -13.901 8.239 1.00 50.94 171 ILE A CA 1
ATOM 1366 C C . ILE A 1 171 ? -7.199 -14.474 9.630 1.00 50.94 171 ILE A C 1
ATOM 1368 O O . ILE A 1 171 ? -8.140 -14.695 10.394 1.00 50.94 171 ILE A O 1
ATOM 1372 N N . LEU A 1 172 ? -5.935 -14.786 9.927 1.00 39.34 172 LEU A N 1
ATOM 1373 C CA . LEU A 1 172 ? -5.522 -15.307 11.236 1.00 39.34 172 LEU A CA 1
ATOM 1374 C C . LEU A 1 172 ? -5.058 -14.152 12.148 1.00 39.34 172 LEU A C 1
ATOM 1376 O O . LEU A 1 172 ? -4.352 -13.271 11.647 1.00 39.34 172 LEU A O 1
ATOM 1380 N N . PRO A 1 173 ? -5.481 -14.122 13.430 1.00 38.97 173 PRO A N 1
ATOM 1381 C CA . PRO A 1 173 ? -5.057 -13.120 14.410 1.00 38.97 173 PRO A CA 1
ATOM 1382 C C . PRO A 1 173 ? -3.630 -13.336 14.928 1.00 38.97 173 PRO A C 1
ATOM 1384 O O . PRO A 1 173 ? -3.145 -14.491 14.893 1.00 38.97 173 PRO A O 1
#

Secondary structure (DSSP, 8-state):
--------GGG-SEEEHHHHHHHHHHHHHHHHHTT-SS---PPPPPHHHHHHIIIIIS-PPPSSS-EEEHHHHHHHHHHHHHHHHHHHHSHHHHHTT-B--S--HHHHHHHHTTS-TT-EEEEE-SS-TTEEEEEEEEPP---SS-------EEEEEEEEEEE-TTSPEEEE-

InterPro domains:
  IPR000980 SH2 domain [PF00017] (99-164)
  IPR000980 SH2 domain [PS50001] (98-173)
  IPR036860 SH2 domain superfamily [G3DSA:3.30.505.10] (89-173)
  IPR036860 SH2 domain superfamily [SSF55550] (92-167)

Radius of gyration: 18.89 Å; chains: 1; bounding box: 37×45×73 Å

pLDDT: mean 81.67, std 18.15, range [31.06, 96.5]

Foldseek 3Di:
DDPPPPDPPLVDQKDFLVVVLVVLQVLLQVLLCVPDVPDPQGDGQDPQQSVLCCCLQLNQDDDPGRMGGNVSSVSSCVLSVLLSVVCNLPSPCRRVCQAVERDDPVRLCVVAQPDDFQDWGWYADSVCRQWIKIWGFHDDPDPPDDPDPGDTDIDIDTWHFDADPVSDTDTDD

Sequence (173 aa):
KQPQVRVDVWTREEVSWEELALGLQEELMKASEQTVRDSKAHRSLSLQDLNFIRTKIIQLPAGPRRRVSRSMLVALKKWWTPVLSIVTLLPGPWQQWQIHGMLDRATADQLLLNRQPGTFLFRFSGSQPQFLVISVLERHSAVPEVTVQGAGTVQHVLVEVTTNRDSSVAILP